Protein AF-A0A4Y2KSX1-F1 (afdb_monomer)

Solvent-accessible surface area (backbone atoms only — not comparable to full-atom values): 9508 Å² total; per-residue (Å²): 142,83,91,84,81,86,86,83,83,89,73,86,78,81,79,77,68,92,78,75,75,80,65,94,68,71,68,52,73,65,57,45,51,51,51,53,51,52,52,51,53,52,50,52,52,51,54,50,52,53,51,51,50,53,50,52,56,45,41,77,57,50,39,68,75,60,38,36,58,55,59,58,68,52,83,60,60,69,62,50,45,50,48,27,38,56,38,13,67,75,38,60,90,83,39,57,16,64,61,53,38,52,44,45,52,51,48,29,55,48,47,72,74,72,52,93,69,84,67,82,42,54,65,56,49,49,51,49,56,62,69,47,89,48,51,90,74,43,74,65,43,93,76,60,81,85,64,79,82,72,76,80,125

Mean predicted aligned error: 13.68 Å

Nearest PDB structures (foldseek):
  8i7r-assembly1_B4  TM=2.841E-01  e=9.815E+00  Mus musculus

Foldseek 3Di:
DDDDDDDDDDDDDPDDDDPPDDDPPPDDPVVVVVVVVVVVVVVVVVVVVVVVVVVVVCCVQCVVVFPLCCLQPNDCLVVQLVSLCSNCVVPVVPHDSVLVSVLSVVLNVVCVVPDPDDDDGSVSSLVVLLPDPPCVSVVCSVVDDPDPPPPPD

Organism: Araneus ventricosus (NCBI:txid182803)

Sequence (153 aa):
MKNGTSSLINGEEEKKMVGENSQDAGLSAKNEMERVMKSTLNRIHMEINERFFRLNEMDLKFGFLLNVEELCYGHNADVLLENCKNLGDFYSRDFNGLELHDEILDCRMLLSSRLQDIIKTPEELLQFIVSSDDESVFPNSTTYTFDHSNIYC

Secondary structure (DSSP, 8-state):
-----------------TT---------HHHHHHHHHHHHHHHHHHHHHHHHHHHHHHHHHHGGGG-HHHHHH---HHHHHHHHHHHHHHTTTT--HHHHHHHHHHHHHHHHHH-SS---SHHHHHHHHHH---TTT-TTGGG----GGGS--

pLDDT: mean 79.28, std 19.7, range [36.0, 98.44]

Radius of gyration: 36.47 Å; Cα contacts (8 Å, |Δi|>4): 68; chains: 1; bounding box: 72×29×124 Å

Structure (mmCIF, N/CA/C/O backbone):
data_AF-A0A4Y2KSX1-F1
#
_entry.id   AF-A0A4Y2KSX1-F1
#
loop_
_atom_site.group_PDB
_atom_site.id
_atom_site.type_symbol
_atom_site.label_atom_id
_atom_site.label_alt_id
_atom_site.label_comp_id
_atom_site.label_asym_id
_atom_site.label_entity_id
_atom_site.label_seq_id
_atom_site.pdbx_PDB_ins_code
_atom_site.Cartn_x
_atom_site.Cartn_y
_atom_site.Cartn_z
_atom_site.occupancy
_atom_site.B_iso_or_equiv
_atom_site.auth_seq_id
_atom_site.auth_comp_id
_atom_site.auth_asym_id
_atom_site.auth_atom_id
_atom_site.pdbx_PDB_model_num
ATOM 1 N N . MET A 1 1 ? -53.075 -10.721 100.080 1.00 41.50 1 MET A N 1
ATOM 2 C CA . MET A 1 1 ? -53.262 -11.705 98.993 1.00 41.50 1 MET A CA 1
ATOM 3 C C . MET A 1 1 ? -54.182 -11.101 97.945 1.00 41.50 1 MET A C 1
ATOM 5 O O . MET A 1 1 ? -55.362 -10.925 98.219 1.00 41.50 1 MET A O 1
ATOM 9 N N . LYS A 1 2 ? -53.633 -10.699 96.797 1.00 40.31 2 LYS A N 1
ATOM 10 C CA . LYS A 1 2 ? -54.382 -10.332 95.589 1.00 40.31 2 LYS A CA 1
ATOM 11 C C . LYS A 1 2 ? -53.607 -10.886 94.394 1.00 40.31 2 LYS A C 1
ATOM 13 O O . LYS A 1 2 ? -52.406 -10.657 94.296 1.00 40.31 2 LYS A O 1
ATOM 18 N N . ASN A 1 3 ? -54.306 -11.666 93.578 1.00 36.00 3 ASN A N 1
ATOM 19 C CA . ASN A 1 3 ? -53.813 -12.323 92.373 1.00 36.00 3 ASN A CA 1
ATOM 20 C C . ASN A 1 3 ? -53.551 -11.293 91.265 1.00 36.00 3 ASN A C 1
ATOM 22 O O . ASN A 1 3 ? -54.337 -10.361 91.104 1.00 36.00 3 ASN A O 1
ATOM 26 N N . GLY A 1 4 ? -52.495 -11.506 90.481 1.00 37.12 4 GLY A N 1
ATOM 27 C CA . GLY A 1 4 ? -52.230 -10.791 89.235 1.00 37.12 4 GLY A CA 1
ATOM 28 C C . GLY A 1 4 ? -51.717 -11.775 88.191 1.00 37.12 4 GLY A C 1
ATOM 29 O O . GLY A 1 4 ? -50.605 -12.282 88.309 1.00 37.12 4 GLY A O 1
ATOM 30 N N . THR A 1 5 ? -52.566 -12.089 87.218 1.00 38.75 5 THR A N 1
ATOM 31 C CA . THR A 1 5 ? -52.322 -13.026 86.117 1.00 38.75 5 THR A CA 1
ATOM 32 C C . THR A 1 5 ? -51.767 -12.274 84.901 1.00 38.75 5 THR A C 1
ATOM 34 O O . THR A 1 5 ? -52.282 -11.211 84.580 1.00 38.75 5 THR A O 1
ATOM 37 N N . SER A 1 6 ? -50.737 -12.860 84.269 1.00 41.59 6 SER A N 1
ATOM 38 C CA . SER A 1 6 ? -50.312 -12.842 82.846 1.00 41.59 6 SER A CA 1
ATOM 39 C C . SER A 1 6 ? -50.840 -11.712 81.939 1.00 41.59 6 SER A C 1
ATOM 41 O O . SER A 1 6 ? -52.043 -11.530 81.802 1.00 41.59 6 SER A O 1
ATOM 43 N N . SER A 1 7 ? -50.034 -11.008 81.142 1.00 38.12 7 SER A N 1
ATOM 44 C CA . SER A 1 7 ? -49.311 -11.581 79.994 1.00 38.12 7 SER A CA 1
ATOM 45 C C . SER A 1 7 ? -48.460 -10.491 79.312 1.00 38.12 7 SER A C 1
ATOM 47 O O . SER A 1 7 ? -48.962 -9.403 79.039 1.00 38.12 7 SER A O 1
ATOM 49 N N . LEU A 1 8 ? -47.182 -10.774 79.035 1.00 41.16 8 LEU A N 1
ATOM 50 C CA . LEU A 1 8 ? -46.316 -9.949 78.182 1.00 41.16 8 LEU A CA 1
ATOM 51 C C . LEU A 1 8 ? -46.157 -10.649 76.830 1.00 41.16 8 LEU A C 1
ATOM 53 O O . LEU A 1 8 ? -45.879 -11.844 76.763 1.00 41.16 8 LEU A O 1
ATOM 57 N N . ILE A 1 9 ? -46.407 -9.883 75.773 1.00 45.62 9 ILE A N 1
ATOM 58 C CA . ILE A 1 9 ? -46.403 -10.287 74.370 1.00 45.62 9 ILE A CA 1
ATOM 59 C C . ILE A 1 9 ? -44.948 -10.416 73.906 1.00 45.62 9 ILE A C 1
ATOM 61 O O . ILE A 1 9 ? -44.165 -9.479 74.051 1.00 45.62 9 ILE A O 1
ATOM 65 N N . ASN A 1 10 ? -44.606 -11.577 73.346 1.00 41.94 10 ASN A N 1
ATOM 66 C CA . ASN A 1 10 ? -43.363 -11.808 72.616 1.00 41.94 10 ASN A CA 1
ATOM 67 C C . ASN A 1 10 ? -43.369 -10.978 71.324 1.00 41.94 10 ASN A C 1
ATOM 69 O O . ASN A 1 10 ? -44.221 -11.191 70.462 1.00 41.94 10 ASN A O 1
ATOM 73 N N . GLY A 1 11 ? -42.411 -10.066 71.186 1.00 37.72 11 GLY A N 1
ATOM 74 C CA . GLY A 1 11 ? -41.965 -9.529 69.905 1.00 37.72 11 GLY A CA 1
ATOM 75 C C . GLY A 1 11 ? -40.494 -9.889 69.760 1.00 37.72 11 GLY A C 1
ATOM 76 O O . GLY A 1 11 ? -39.675 -9.450 70.562 1.00 37.72 11 GLY A O 1
ATOM 77 N N . GLU A 1 12 ? -40.188 -10.772 68.817 1.00 37.72 12 GLU A N 1
ATOM 78 C CA . GLU A 1 12 ? -38.844 -11.266 68.537 1.00 37.72 12 GLU A CA 1
ATOM 79 C C . GLU A 1 12 ? -37.954 -10.109 68.057 1.00 37.72 12 GLU A C 1
ATOM 81 O O . GLU A 1 12 ? -38.148 -9.569 66.971 1.00 37.72 12 GLU A O 1
ATOM 86 N N . GLU A 1 13 ? -36.969 -9.715 68.867 1.00 46.44 13 GLU A N 1
ATOM 87 C CA . GLU A 1 13 ? -35.822 -8.958 68.370 1.00 46.44 13 GLU A CA 1
ATOM 88 C C . GLU A 1 13 ? -34.985 -9.900 67.495 1.00 46.44 13 GLU A C 1
ATOM 90 O O . GLU A 1 13 ? -34.362 -10.846 67.992 1.00 46.44 13 GLU A O 1
ATOM 95 N N . GLU A 1 14 ? -34.980 -9.652 66.183 1.00 50.41 14 GLU A N 1
ATOM 96 C CA . GLU A 1 14 ? -34.057 -10.288 65.246 1.00 50.41 14 GLU A CA 1
ATOM 97 C C . GLU A 1 14 ? -32.614 -10.072 65.724 1.00 50.41 14 GLU A C 1
ATOM 99 O O . GLU A 1 14 ? -32.053 -8.973 65.676 1.00 50.41 14 GLU A O 1
ATOM 104 N N . LYS A 1 15 ? -31.990 -11.150 66.206 1.00 53.31 15 LYS A N 1
ATOM 105 C CA . LYS A 1 15 ? -30.578 -11.161 66.583 1.00 53.31 15 LYS A CA 1
ATOM 106 C C . LYS A 1 15 ? -29.719 -11.036 65.330 1.00 53.31 15 LYS A C 1
ATOM 108 O O . LYS A 1 15 ? -29.457 -12.020 64.644 1.00 53.31 15 LYS A O 1
ATOM 113 N N . LYS A 1 16 ? -29.221 -9.828 65.082 1.00 52.00 16 LYS A N 1
ATOM 114 C CA . LYS A 1 16 ? -28.168 -9.570 64.099 1.00 52.00 16 LYS A CA 1
ATOM 115 C C . LYS A 1 16 ? -26.893 -10.317 64.513 1.00 52.00 16 LYS A C 1
ATOM 117 O O . LYS A 1 16 ? -26.360 -10.077 65.598 1.00 52.00 16 LYS A O 1
ATOM 122 N N . MET A 1 17 ? -26.417 -11.243 63.678 1.00 55.56 17 MET A N 1
ATOM 123 C CA . MET A 1 17 ? -25.181 -11.979 63.954 1.00 55.56 17 MET A CA 1
ATOM 124 C C . MET A 1 17 ? -23.958 -11.070 63.785 1.00 55.56 17 MET A C 1
ATOM 126 O O . MET A 1 17 ? -23.814 -10.350 62.797 1.00 55.56 17 MET A O 1
ATOM 130 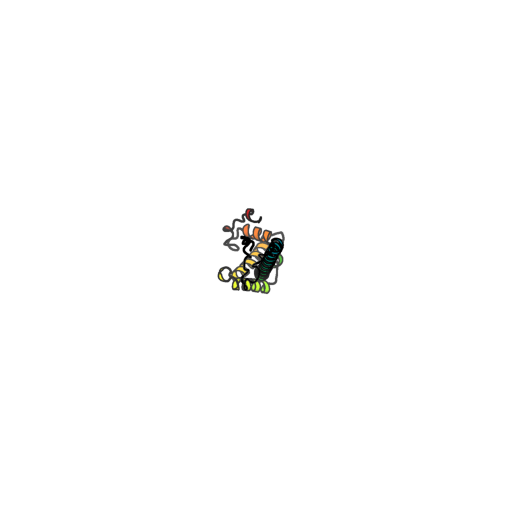N N . VAL A 1 18 ? -23.056 -11.115 64.767 1.00 48.53 18 VAL A N 1
ATOM 131 C CA . VAL A 1 18 ? -21.753 -10.441 64.721 1.00 48.53 18 VAL A CA 1
ATOM 132 C C . VAL A 1 18 ? -20.892 -11.150 63.678 1.00 48.53 18 VAL A C 1
ATOM 134 O O . VAL A 1 18 ? -20.464 -12.280 63.895 1.00 48.53 18 VAL A O 1
ATOM 137 N N . GLY A 1 19 ? -20.669 -10.495 62.539 1.00 52.84 19 GLY A N 1
ATOM 138 C CA . GLY A 1 19 ? -19.839 -11.027 61.453 1.00 52.84 19 GLY A CA 1
ATOM 139 C C . GLY A 1 19 ? -20.366 -10.758 60.045 1.00 52.84 19 GLY A C 1
ATOM 140 O O . GLY A 1 19 ? -19.611 -10.921 59.091 1.00 52.84 19 GLY A O 1
ATOM 141 N N . GLU A 1 20 ? -21.610 -10.295 59.890 1.00 48.19 20 GLU A N 1
ATOM 142 C CA . GLU A 1 20 ? -22.068 -9.751 58.608 1.00 48.19 20 GLU A CA 1
ATOM 143 C C . GLU A 1 20 ? -21.415 -8.387 58.370 1.00 48.19 20 GLU A C 1
ATOM 145 O O . GLU A 1 20 ? -21.937 -7.334 58.749 1.00 48.19 20 GLU A O 1
ATOM 150 N N . ASN A 1 21 ? -20.235 -8.412 57.750 1.00 51.41 21 ASN A N 1
ATOM 151 C CA . ASN A 1 21 ? -19.694 -7.230 57.103 1.00 51.41 21 ASN A CA 1
ATOM 152 C C . ASN A 1 21 ? -20.702 -6.773 56.050 1.00 51.41 21 ASN A C 1
ATOM 154 O O . ASN A 1 21 ? -21.102 -7.520 55.159 1.00 51.41 21 ASN A O 1
ATOM 158 N N . SER A 1 22 ? -21.133 -5.533 56.229 1.00 56.06 22 SER A N 1
ATOM 159 C CA . SER A 1 22 ? -22.092 -4.820 55.410 1.00 56.06 22 SER A CA 1
ATOM 160 C C . SER A 1 22 ? -21.842 -5.014 53.918 1.00 56.06 22 SER A C 1
ATOM 162 O O . SER A 1 22 ? -20.810 -4.591 53.407 1.00 56.06 22 SER A O 1
ATOM 164 N N . GLN A 1 23 ? -22.871 -5.542 53.261 1.00 51.88 23 GLN A N 1
ATOM 165 C CA . GLN A 1 23 ? -23.288 -5.189 51.913 1.00 51.88 23 GLN A CA 1
ATOM 166 C C . GLN A 1 23 ? -22.245 -5.437 50.814 1.00 51.88 23 GLN A C 1
ATOM 168 O O . GLN A 1 23 ? -21.398 -4.596 50.517 1.00 51.88 23 GLN A O 1
ATOM 173 N N . ASP A 1 24 ? -22.475 -6.502 50.048 1.00 52.69 24 ASP A N 1
ATOM 174 C CA . ASP A 1 24 ? -22.434 -6.359 48.592 1.00 52.69 24 ASP A CA 1
ATOM 175 C C . ASP A 1 24 ? -23.487 -5.304 48.195 1.00 52.69 24 ASP A C 1
ATOM 177 O O . ASP A 1 24 ? -24.620 -5.606 47.820 1.00 52.69 24 ASP A O 1
ATOM 181 N N . ALA A 1 25 ? -23.180 -4.027 48.440 1.00 61.22 25 ALA A N 1
ATOM 182 C CA . ALA A 1 25 ? -23.978 -2.925 47.947 1.00 61.22 25 ALA A CA 1
ATOM 183 C C . ALA A 1 25 ? -23.671 -2.853 46.456 1.00 61.22 25 ALA A C 1
ATOM 185 O O . ALA A 1 25 ? -22.729 -2.171 46.044 1.00 61.22 25 ALA A O 1
ATOM 186 N N . GLY A 1 26 ? -24.444 -3.600 45.663 1.00 69.94 26 GLY A N 1
ATOM 187 C CA . GLY A 1 26 ? -24.432 -3.479 44.212 1.00 69.94 26 GLY A CA 1
ATOM 188 C C . GLY A 1 26 ? -24.407 -2.000 43.822 1.00 69.94 26 GLY A C 1
ATOM 189 O O . GLY A 1 26 ? -25.061 -1.166 44.459 1.00 69.94 26 GLY A O 1
ATOM 190 N N . LEU A 1 27 ? -23.588 -1.663 42.821 1.00 72.88 27 LEU A N 1
ATOM 191 C CA . LEU A 1 27 ? -23.426 -0.285 42.361 1.00 72.88 27 LEU A CA 1
ATOM 192 C C . LEU A 1 27 ? -24.802 0.354 42.147 1.00 72.88 27 LEU A C 1
ATOM 194 O O . LEU A 1 27 ? -25.702 -0.260 41.571 1.00 72.88 27 LEU A O 1
ATOM 198 N N . SER A 1 28 ? -24.967 1.605 42.588 1.00 89.75 28 SER A N 1
ATOM 199 C CA . SER A 1 28 ? -26.158 2.371 42.219 1.00 89.75 28 SER A CA 1
ATOM 200 C C . SER A 1 28 ? -26.288 2.391 40.693 1.00 89.75 28 SER A C 1
ATOM 202 O O . SER A 1 28 ? -25.277 2.367 39.986 1.00 89.75 28 SER A O 1
ATOM 204 N N . ALA A 1 29 ? -27.513 2.490 40.171 1.00 89.88 29 ALA A N 1
ATOM 205 C CA . ALA A 1 29 ? -27.735 2.537 38.724 1.00 89.88 29 ALA A CA 1
ATOM 206 C C . ALA A 1 29 ? -26.862 3.607 38.037 1.00 89.88 29 ALA A C 1
ATOM 208 O O . ALA A 1 29 ? -26.308 3.366 36.969 1.00 89.88 29 ALA A O 1
ATOM 209 N N . LYS A 1 30 ? -26.657 4.756 38.696 1.00 92.81 30 LYS A N 1
ATOM 210 C CA . LYS A 1 30 ? -25.762 5.818 38.223 1.00 92.81 30 LYS A CA 1
ATOM 211 C C . LYS A 1 30 ? -24.299 5.363 38.149 1.00 92.81 30 LYS A C 1
ATOM 213 O O . LYS A 1 30 ? -23.657 5.563 37.124 1.00 92.81 30 LYS A O 1
ATOM 218 N N . ASN A 1 31 ? -23.777 4.748 39.208 1.00 93.12 31 ASN A N 1
ATOM 219 C CA . ASN A 1 31 ? -22.379 4.313 39.242 1.00 93.12 31 ASN A CA 1
ATOM 220 C C . ASN A 1 31 ? -22.123 3.166 38.251 1.00 93.12 31 ASN A C 1
ATOM 222 O O . ASN A 1 31 ? -21.048 3.093 37.660 1.00 93.12 31 ASN A O 1
ATOM 226 N N . GLU A 1 32 ? -23.111 2.294 38.038 1.00 93.31 32 GLU A N 1
ATOM 227 C CA . GLU A 1 32 ? -23.038 1.241 37.025 1.00 93.31 32 GLU A CA 1
ATOM 228 C C . GLU A 1 32 ? -23.041 1.822 35.605 1.00 93.31 32 GLU A C 1
ATOM 230 O O . GLU A 1 32 ? -22.204 1.444 34.785 1.00 93.31 32 GLU A O 1
ATOM 235 N N . MET A 1 33 ? -23.900 2.812 35.328 1.00 94.62 33 MET A N 1
ATOM 236 C CA . MET A 1 33 ? -23.877 3.549 34.059 1.00 94.62 33 MET A CA 1
ATOM 237 C C . MET A 1 33 ? -22.517 4.215 33.811 1.00 94.62 33 MET A C 1
ATOM 239 O O . MET A 1 33 ? -21.959 4.077 32.723 1.00 94.62 33 MET A O 1
ATOM 243 N N . GLU A 1 34 ? -21.952 4.896 34.812 1.00 96.19 34 GLU A N 1
ATOM 244 C CA . GLU A 1 34 ? -20.629 5.528 34.707 1.00 96.19 34 GLU A CA 1
ATOM 245 C C . GLU A 1 34 ? -19.519 4.494 34.459 1.00 96.19 34 GLU A C 1
ATOM 247 O O . GLU A 1 34 ? -18.658 4.702 33.599 1.00 96.19 34 GLU A O 1
ATOM 252 N N . ARG A 1 35 ? -19.555 3.350 35.156 1.00 95.62 35 ARG A N 1
ATOM 253 C CA . ARG A 1 35 ? -18.602 2.246 34.971 1.00 95.62 35 ARG A CA 1
ATOM 254 C C . ARG A 1 35 ? -18.651 1.695 33.548 1.00 95.62 35 ARG A C 1
ATOM 256 O O . ARG A 1 35 ? -17.604 1.564 32.910 1.00 95.62 35 ARG A O 1
ATOM 263 N N . VAL A 1 36 ? -19.849 1.395 33.045 1.00 96.44 36 VAL A N 1
ATOM 264 C CA . VAL A 1 36 ? -20.052 0.865 31.688 1.00 96.44 36 VAL A CA 1
ATOM 265 C C . VAL A 1 36 ? -19.624 1.886 30.639 1.00 96.44 36 VAL A C 1
ATOM 267 O O . VAL A 1 36 ? -18.896 1.533 29.709 1.00 96.44 36 VAL A O 1
ATOM 270 N N . MET A 1 37 ? -20.000 3.157 30.803 1.00 97.75 37 MET A N 1
ATOM 271 C CA . MET A 1 37 ? -19.616 4.230 29.885 1.00 97.75 37 MET A CA 1
ATOM 272 C C . MET A 1 37 ? -18.095 4.385 29.827 1.00 97.75 37 MET A C 1
ATOM 274 O O . MET A 1 37 ? -17.518 4.378 28.741 1.00 97.75 37 MET A O 1
ATOM 278 N N . LYS A 1 38 ? -17.425 4.449 30.983 1.00 97.94 38 LYS A N 1
ATOM 279 C CA . LYS A 1 38 ? -15.964 4.556 31.049 1.00 97.94 38 LYS A CA 1
ATOM 280 C C . LYS A 1 38 ? -15.280 3.347 30.415 1.00 97.94 38 LYS A C 1
ATOM 282 O O . LYS A 1 38 ? -14.346 3.516 29.637 1.00 97.94 38 LYS A O 1
ATOM 287 N N . SER A 1 39 ? -15.759 2.136 30.703 1.00 97.31 39 SER A N 1
ATOM 288 C CA . SER A 1 39 ? -15.215 0.919 30.091 1.00 97.31 39 SER A CA 1
ATOM 289 C C . SER A 1 39 ? -15.395 0.916 28.573 1.00 97.31 39 SER A C 1
ATOM 291 O O . SER A 1 39 ? -14.486 0.513 27.852 1.00 97.31 39 SER A O 1
ATOM 293 N N . THR A 1 40 ? -16.546 1.378 28.085 1.00 98.19 40 THR A N 1
ATOM 294 C CA . THR A 1 40 ? -16.839 1.447 26.649 1.00 98.19 40 THR A CA 1
ATOM 295 C C . THR A 1 40 ? -15.942 2.470 25.956 1.00 98.19 40 THR A C 1
ATOM 297 O O . THR A 1 40 ? -15.325 2.150 24.944 1.00 98.19 40 THR A O 1
ATOM 300 N N . LEU A 1 41 ? -15.795 3.669 26.530 1.00 98.44 41 LEU A N 1
ATOM 301 C CA . LEU A 1 41 ? -1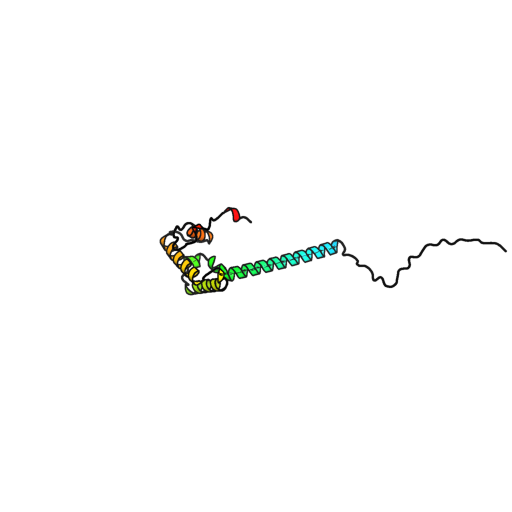4.914 4.710 25.993 1.00 98.44 41 LEU A CA 1
ATOM 302 C C . LEU A 1 41 ? -13.450 4.268 25.968 1.00 98.44 41 LEU A C 1
ATOM 304 O O . LEU A 1 41 ? -12.769 4.477 24.968 1.00 98.44 41 LEU A O 1
ATOM 308 N N . ASN A 1 42 ? -12.980 3.609 27.031 1.00 98.25 42 ASN A N 1
ATOM 309 C CA . ASN A 1 42 ? -11.627 3.059 27.070 1.00 98.25 42 ASN A CA 1
ATOM 310 C C . ASN A 1 42 ? -11.410 2.034 25.954 1.00 98.25 42 ASN A C 1
ATOM 312 O O . ASN A 1 42 ? -10.381 2.074 25.283 1.00 98.25 42 ASN A O 1
ATOM 316 N N . ARG A 1 43 ? -12.387 1.145 25.724 1.00 98.38 43 ARG A N 1
ATOM 317 C CA . ARG A 1 43 ? -12.298 0.144 24.657 1.00 98.38 43 ARG A CA 1
ATOM 318 C C . ARG A 1 43 ? -12.243 0.797 23.278 1.00 98.38 43 ARG A C 1
ATOM 320 O O . ARG A 1 43 ? -11.358 0.469 22.500 1.00 98.38 43 ARG A O 1
ATOM 327 N N . ILE A 1 44 ? -13.123 1.764 23.011 1.00 98.38 44 ILE A N 1
ATOM 328 C CA . ILE A 1 44 ? -13.131 2.521 21.750 1.00 98.38 44 ILE A CA 1
ATOM 329 C C . ILE A 1 44 ? -11.784 3.216 21.532 1.00 98.38 44 ILE A C 1
ATOM 331 O O . ILE A 1 44 ? -11.222 3.135 20.446 1.00 98.38 44 ILE A O 1
ATOM 335 N N . HIS A 1 45 ? -11.242 3.868 22.560 1.00 98.38 45 HIS A N 1
ATOM 336 C CA . HIS A 1 45 ? -9.958 4.552 22.455 1.00 98.38 45 HIS A CA 1
ATOM 337 C C . HIS A 1 45 ? -8.814 3.586 22.115 1.00 98.38 45 HIS A C 1
ATOM 339 O O . HIS A 1 45 ? -8.014 3.872 21.226 1.00 98.38 45 HIS A O 1
ATOM 345 N N . MET A 1 46 ? -8.761 2.424 22.776 1.00 98.12 46 MET A N 1
ATOM 346 C CA . MET A 1 46 ? -7.773 1.386 22.469 1.00 98.12 46 MET A CA 1
ATOM 347 C C . MET A 1 46 ? -7.916 0.867 21.035 1.00 98.12 46 MET A C 1
ATOM 349 O O . MET A 1 46 ? -6.922 0.809 20.317 1.00 98.12 46 MET A O 1
ATOM 353 N N . GLU A 1 47 ? -9.139 0.550 20.602 1.00 98.19 47 GLU A N 1
ATOM 354 C CA . GLU A 1 47 ? -9.405 0.058 19.246 1.00 98.19 47 GLU A CA 1
ATOM 355 C C . GLU A 1 47 ? -9.035 1.097 18.173 1.00 98.19 47 GLU A C 1
ATOM 357 O O . GLU A 1 47 ? -8.455 0.741 17.148 1.00 98.19 47 GLU A O 1
ATOM 362 N N . ILE A 1 48 ? -9.323 2.386 18.397 1.00 98.25 48 ILE A N 1
ATOM 363 C CA . ILE A 1 48 ? -8.943 3.468 17.473 1.00 98.25 48 ILE A CA 1
ATOM 364 C C . ILE A 1 48 ? -7.423 3.576 17.366 1.00 98.25 48 ILE A C 1
ATOM 366 O O . ILE A 1 48 ? -6.898 3.627 16.255 1.00 98.25 48 ILE A O 1
ATOM 370 N N . ASN A 1 49 ? -6.714 3.582 18.497 1.00 98.19 49 ASN A N 1
ATOM 371 C CA . ASN A 1 49 ? -5.254 3.670 18.494 1.00 98.19 49 ASN A CA 1
ATOM 372 C C . ASN A 1 49 ? -4.622 2.466 17.794 1.00 98.19 49 ASN A C 1
ATOM 374 O O . ASN A 1 49 ? -3.691 2.629 17.011 1.00 98.19 49 ASN A O 1
ATOM 378 N N . GLU A 1 50 ? -5.145 1.265 18.035 1.00 97.94 50 GLU A N 1
ATOM 379 C CA . GLU A 1 50 ? -4.669 0.056 17.371 1.00 97.94 50 GLU A CA 1
ATOM 380 C C . GLU A 1 50 ? -4.902 0.115 15.855 1.00 97.94 50 GLU A C 1
ATOM 382 O O . GLU A 1 50 ? -4.003 -0.206 15.078 1.00 97.94 50 GLU A O 1
ATOM 387 N N . ARG A 1 51 ? -6.080 0.571 15.412 1.00 97.81 51 ARG A N 1
ATOM 388 C CA . ARG A 1 51 ? -6.369 0.751 13.981 1.00 97.81 51 ARG A CA 1
ATOM 389 C C . ARG A 1 51 ? -5.466 1.802 13.348 1.00 97.81 51 ARG A C 1
ATOM 391 O O . ARG A 1 51 ? -4.947 1.560 12.265 1.00 97.81 51 ARG A O 1
ATOM 398 N N . PHE A 1 52 ? -5.244 2.929 14.019 1.00 97.25 52 PHE A N 1
ATOM 399 C CA . PHE A 1 52 ? -4.353 3.977 13.528 1.00 97.25 52 PHE A CA 1
ATOM 400 C C . PHE A 1 52 ? -2.909 3.480 13.414 1.00 97.25 52 PHE A C 1
ATOM 402 O O . PHE A 1 52 ? -2.258 3.701 12.397 1.00 97.25 52 PHE A O 1
ATOM 409 N N . PHE A 1 53 ? -2.434 2.736 14.414 1.00 96.94 53 PHE A N 1
ATOM 410 C CA . PHE A 1 53 ? -1.121 2.103 14.376 1.00 96.94 53 PHE A CA 1
ATOM 411 C C . PHE A 1 53 ? -0.988 1.147 13.184 1.00 96.94 53 PHE A C 1
ATOM 413 O O . PHE A 1 53 ? -0.028 1.242 12.427 1.00 96.94 53 PHE A O 1
ATOM 420 N N . ARG A 1 54 ? -1.980 0.273 12.966 1.00 94.62 54 ARG A N 1
ATOM 421 C CA . ARG A 1 54 ? -1.990 -0.656 11.824 1.00 94.62 54 ARG A CA 1
ATOM 422 C C . ARG A 1 54 ? -2.032 0.068 10.475 1.00 94.62 54 ARG A C 1
ATOM 424 O O . ARG A 1 54 ? -1.360 -0.370 9.549 1.00 94.62 54 ARG A O 1
ATOM 431 N N . LEU A 1 55 ? -2.793 1.158 10.362 1.00 94.44 55 LEU A N 1
ATOM 432 C CA . LEU A 1 55 ? -2.827 1.983 9.149 1.00 94.44 55 LEU A CA 1
ATOM 433 C C . LEU A 1 55 ? -1.462 2.612 8.863 1.00 94.44 55 LEU A C 1
ATOM 435 O O . LEU A 1 55 ? -0.992 2.536 7.736 1.00 94.44 55 LEU A O 1
ATOM 439 N N . ASN A 1 56 ? -0.804 3.165 9.881 1.00 94.31 56 ASN A N 1
ATOM 440 C CA . ASN A 1 56 ? 0.526 3.752 9.734 1.00 94.31 56 ASN A CA 1
ATOM 441 C C . ASN A 1 56 ? 1.584 2.698 9.366 1.00 94.31 56 ASN A C 1
ATOM 443 O O . ASN A 1 56 ? 2.418 2.922 8.500 1.00 94.31 56 ASN A O 1
ATOM 447 N N . GLU A 1 57 ? 1.520 1.517 9.982 1.00 91.69 57 GLU A N 1
ATOM 448 C CA . GLU A 1 57 ? 2.371 0.378 9.617 1.00 91.69 57 GLU A CA 1
ATOM 449 C C . GLU A 1 57 ? 2.171 -0.067 8.165 1.00 91.69 57 GLU A C 1
ATOM 451 O O . GLU A 1 57 ? 3.122 -0.503 7.518 1.00 91.69 57 GLU A O 1
ATOM 456 N N . MET A 1 58 ? 0.938 0.001 7.659 1.00 90.19 58 MET A N 1
ATOM 457 C CA . MET A 1 58 ? 0.626 -0.332 6.272 1.00 90.19 58 MET A CA 1
ATOM 458 C C . MET A 1 58 ? 1.132 0.750 5.314 1.00 90.19 58 MET A C 1
ATOM 460 O O . MET A 1 58 ? 1.734 0.409 4.301 1.00 90.19 58 MET A O 1
ATOM 464 N N . ASP A 1 59 ? 0.954 2.028 5.653 1.00 91.44 59 ASP A N 1
ATOM 465 C CA . ASP A 1 59 ? 1.464 3.166 4.879 1.00 91.44 59 ASP A CA 1
ATOM 466 C C . ASP A 1 59 ? 2.996 3.143 4.767 1.00 91.44 59 ASP A C 1
ATOM 468 O O . ASP A 1 59 ? 3.544 3.280 3.679 1.00 91.44 59 ASP A O 1
AT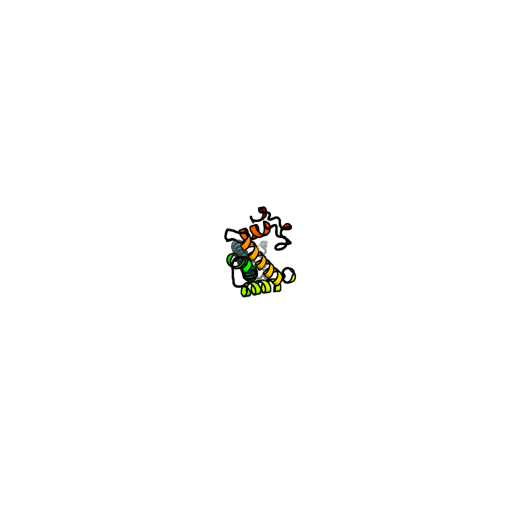OM 472 N N . LEU A 1 60 ? 3.707 2.819 5.849 1.00 89.75 60 LEU A N 1
ATOM 473 C CA . LEU A 1 60 ? 5.167 2.674 5.813 1.00 89.75 60 LEU A CA 1
ATOM 474 C C . LEU A 1 60 ? 5.655 1.556 4.875 1.00 89.75 60 LEU A C 1
ATOM 476 O O . LEU A 1 60 ? 6.791 1.610 4.411 1.00 89.75 60 LEU A O 1
ATOM 480 N N . LYS A 1 61 ? 4.824 0.540 4.610 1.00 88.38 61 LYS A N 1
ATOM 481 C CA . LYS A 1 61 ? 5.191 -0.637 3.800 1.00 88.38 61 LYS A CA 1
ATOM 482 C C . LYS A 1 61 ? 4.722 -0.527 2.351 1.00 88.38 61 LYS A C 1
ATOM 484 O O . LYS A 1 61 ? 5.474 -0.854 1.442 1.00 88.38 61 LYS A O 1
ATOM 489 N N . PHE A 1 62 ? 3.487 -0.077 2.138 1.00 89.44 62 PHE A N 1
ATOM 490 C CA . PHE A 1 62 ? 2.838 -0.005 0.824 1.00 89.44 62 PHE A CA 1
ATOM 491 C C . PHE A 1 62 ? 2.620 1.422 0.327 1.00 89.44 62 PHE A C 1
ATOM 493 O O . PHE A 1 62 ? 2.301 1.602 -0.843 1.00 89.44 62 PHE A O 1
ATOM 500 N N . GLY A 1 63 ? 2.763 2.442 1.174 1.00 92.25 63 GLY A N 1
ATOM 501 C CA . GLY A 1 63 ? 2.395 3.823 0.846 1.00 92.25 63 GLY A CA 1
ATOM 502 C C . GLY A 1 63 ? 3.157 4.388 -0.349 1.00 92.25 63 GLY A C 1
ATOM 503 O O . GLY A 1 63 ? 2.618 5.211 -1.085 1.00 92.25 63 GLY A O 1
ATOM 504 N N . PHE A 1 64 ? 4.361 3.879 -0.636 1.00 93.00 64 PHE A N 1
ATOM 505 C CA . PHE A 1 64 ? 5.090 4.248 -1.853 1.00 93.00 64 PHE A CA 1
ATOM 506 C C . PHE A 1 64 ? 4.315 3.897 -3.136 1.00 93.00 64 PHE A C 1
ATOM 508 O O . PHE A 1 64 ? 4.429 4.625 -4.118 1.00 93.00 64 PHE A O 1
ATOM 515 N N . LEU A 1 65 ? 3.476 2.851 -3.116 1.00 92.62 65 LEU A N 1
ATOM 516 C CA . LEU A 1 65 ? 2.620 2.476 -4.244 1.00 92.62 65 LEU A CA 1
ATOM 517 C C . LEU A 1 65 ? 1.452 3.452 -4.466 1.00 92.62 65 LEU A C 1
ATOM 519 O O . LEU A 1 65 ? 0.817 3.437 -5.515 1.00 92.62 65 LEU A O 1
ATOM 523 N N . LEU A 1 66 ? 1.145 4.299 -3.482 1.00 92.12 66 LEU A N 1
ATOM 524 C CA . LEU A 1 66 ? 0.117 5.334 -3.604 1.00 92.12 66 LEU A CA 1
ATOM 525 C C . LEU A 1 66 ? 0.683 6.643 -4.165 1.00 92.12 66 LEU A C 1
ATOM 527 O O . LEU A 1 66 ? -0.079 7.504 -4.610 1.00 92.12 66 LEU A O 1
ATOM 531 N N . ASN A 1 67 ? 2.009 6.800 -4.180 1.00 92.44 67 ASN A N 1
ATOM 532 C CA . ASN A 1 67 ? 2.667 7.952 -4.779 1.00 92.44 67 ASN A CA 1
ATOM 533 C C . ASN A 1 67 ? 2.801 7.759 -6.295 1.00 92.44 67 ASN A C 1
ATOM 535 O O . ASN A 1 67 ? 3.857 7.392 -6.806 1.00 92.44 67 ASN A O 1
ATOM 539 N N . VAL A 1 68 ? 1.709 8.014 -7.017 1.00 91.81 68 VAL A N 1
ATOM 540 C CA . VAL A 1 68 ? 1.655 7.853 -8.478 1.00 91.81 68 VAL A CA 1
ATOM 541 C C . VAL A 1 68 ? 2.636 8.737 -9.235 1.00 91.81 68 VAL A C 1
ATOM 543 O O . VAL A 1 68 ? 3.114 8.324 -10.286 1.00 91.81 68 VAL A O 1
ATOM 546 N N . GLU A 1 69 ? 2.973 9.915 -8.710 1.00 90.50 69 GLU A N 1
ATOM 547 C CA . GLU A 1 69 ? 3.957 10.797 -9.337 1.00 90.50 69 GLU A CA 1
ATOM 548 C C . GLU A 1 69 ? 5.335 10.128 -9.352 1.00 90.50 69 GLU A C 1
ATOM 550 O O . GLU A 1 69 ? 5.937 9.968 -10.416 1.00 90.50 69 GLU A O 1
ATOM 555 N N . GLU A 1 70 ? 5.790 9.643 -8.193 1.00 90.81 70 GLU A N 1
ATOM 556 C CA . GLU A 1 70 ? 7.057 8.919 -8.107 1.00 90.81 70 GLU A CA 1
ATOM 557 C C . GLU A 1 70 ? 6.976 7.590 -8.866 1.00 90.81 70 GLU A C 1
ATOM 559 O O . GLU A 1 70 ? 7.895 7.260 -9.607 1.00 90.81 70 GLU A O 1
ATOM 564 N N . LEU A 1 71 ? 5.875 6.839 -8.771 1.00 91.88 71 LEU A N 1
ATOM 565 C CA . LEU A 1 71 ? 5.721 5.571 -9.489 1.00 91.88 71 LEU A CA 1
ATOM 566 C C . LEU A 1 71 ? 5.730 5.716 -11.007 1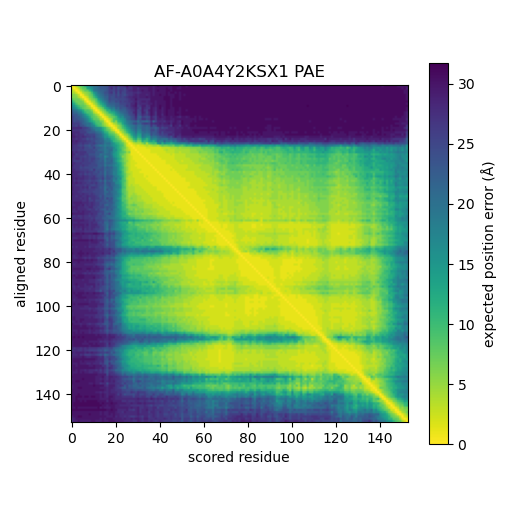.00 91.88 71 LEU A C 1
ATOM 568 O O . LEU A 1 71 ? 6.286 4.852 -11.669 1.00 91.88 71 LEU A O 1
ATOM 572 N N . CYS A 1 72 ? 5.126 6.756 -11.573 1.00 90.81 72 CYS A N 1
ATOM 573 C CA . CYS A 1 72 ? 4.984 6.883 -13.025 1.00 90.81 72 CYS A CA 1
ATOM 574 C C . CYS A 1 72 ? 6.128 7.687 -13.651 1.00 90.81 72 CYS A C 1
ATOM 576 O O . CYS A 1 72 ? 6.511 7.431 -14.792 1.00 90.81 72 CYS A O 1
ATOM 578 N N . TYR A 1 73 ? 6.675 8.657 -12.914 1.00 89.75 73 TYR A N 1
ATOM 579 C CA . TYR A 1 73 ? 7.576 9.675 -13.465 1.00 89.75 73 TYR A CA 1
ATOM 580 C C . TYR A 1 73 ? 8.856 9.873 -12.647 1.00 89.75 73 TYR A C 1
ATOM 582 O O . TYR A 1 73 ? 9.742 10.616 -13.069 1.00 89.75 73 TYR A O 1
ATOM 590 N N . GLY A 1 74 ? 8.978 9.205 -11.499 1.00 88.19 74 GLY A N 1
ATOM 591 C CA . GLY A 1 74 ? 10.144 9.289 -10.630 1.00 88.19 74 GLY A CA 1
ATOM 592 C C . GLY A 1 74 ? 11.425 8.777 -11.288 1.00 88.19 74 GLY A C 1
ATOM 593 O O . GLY A 1 74 ? 11.427 7.840 -12.090 1.00 88.19 74 GLY A O 1
ATOM 594 N N . HIS A 1 75 ? 12.548 9.387 -10.916 1.00 84.38 75 HIS A N 1
ATOM 595 C CA . HIS A 1 75 ? 13.873 9.049 -11.448 1.00 84.38 75 HIS A CA 1
ATOM 596 C C . HIS A 1 75 ? 14.747 8.285 -10.448 1.00 84.38 75 HIS A C 1
ATOM 598 O O . HIS A 1 75 ? 15.846 7.855 -10.797 1.00 84.38 75 HIS A O 1
ATOM 604 N N . ASN A 1 76 ? 14.285 8.110 -9.207 1.00 87.50 76 ASN A N 1
ATOM 605 C CA . ASN A 1 76 ? 15.083 7.497 -8.156 1.00 87.50 76 ASN A CA 1
ATOM 606 C C . ASN A 1 76 ? 14.900 5.971 -8.126 1.00 87.50 76 ASN A C 1
ATOM 608 O O . ASN A 1 76 ? 14.185 5.421 -7.287 1.00 87.50 76 ASN A O 1
ATOM 612 N N . ALA A 1 77 ? 15.544 5.292 -9.080 1.00 86.44 77 ALA A N 1
ATOM 613 C CA . ALA A 1 77 ? 15.462 3.839 -9.230 1.00 86.44 77 ALA A CA 1
ATOM 614 C C . ALA A 1 77 ? 15.949 3.079 -7.983 1.00 86.44 77 ALA A C 1
ATOM 616 O O . ALA A 1 77 ? 15.351 2.073 -7.616 1.00 86.44 77 ALA A O 1
ATOM 617 N N . ASP A 1 78 ? 16.970 3.589 -7.288 1.00 92.81 78 ASP A N 1
ATOM 618 C CA . ASP A 1 78 ? 17.525 2.928 -6.101 1.00 92.81 78 ASP A CA 1
ATOM 619 C C . ASP A 1 78 ? 16.521 2.904 -4.939 1.00 92.81 78 ASP A C 1
ATOM 621 O O . ASP A 1 78 ? 16.342 1.874 -4.290 1.00 92.81 78 ASP A O 1
ATOM 625 N N . VAL A 1 79 ? 15.826 4.023 -4.700 1.00 92.94 79 VAL A N 1
ATOM 626 C CA . VAL A 1 79 ? 14.792 4.105 -3.654 1.00 92.94 79 VAL A CA 1
ATOM 627 C C . VAL A 1 79 ? 13.594 3.227 -3.999 1.00 92.94 79 VAL A C 1
ATOM 629 O O . VAL A 1 79 ? 13.074 2.535 -3.124 1.00 92.94 79 VAL A O 1
ATOM 632 N N . LEU A 1 80 ? 13.168 3.212 -5.265 1.00 94.69 80 LEU A N 1
ATOM 633 C CA . LEU A 1 80 ? 12.084 2.337 -5.708 1.00 94.69 80 LEU A CA 1
ATOM 634 C C . LEU A 1 80 ? 12.447 0.858 -5.518 1.00 94.69 80 LEU A C 1
ATOM 636 O O . LEU A 1 80 ? 11.644 0.102 -4.972 1.00 94.69 80 LEU A O 1
ATOM 640 N N . LEU A 1 81 ? 13.650 0.455 -5.932 1.00 95.56 81 LEU A N 1
ATOM 641 C CA . LEU A 1 81 ? 14.136 -0.915 -5.790 1.00 95.56 81 LEU A CA 1
ATOM 642 C C . LEU A 1 81 ? 14.175 -1.349 -4.324 1.00 95.56 81 LEU A C 1
ATOM 644 O O . LEU A 1 81 ? 13.742 -2.451 -3.996 1.00 95.56 81 LEU A O 1
ATOM 648 N N . GLU A 1 82 ? 14.673 -0.485 -3.443 1.00 95.44 82 GLU A N 1
ATOM 649 C CA . GLU A 1 82 ? 14.724 -0.759 -2.010 1.00 95.44 82 GLU A CA 1
ATOM 650 C C . GLU A 1 82 ? 13.319 -0.903 -1.409 1.00 95.44 82 GLU A C 1
ATOM 652 O O . GLU A 1 82 ? 13.059 -1.843 -0.660 1.00 95.44 82 GLU A O 1
ATOM 657 N N . ASN A 1 83 ? 12.373 -0.038 -1.785 1.00 94.50 83 ASN A N 1
ATOM 658 C CA . ASN A 1 83 ? 10.982 -0.150 -1.341 1.00 94.50 83 ASN A CA 1
ATOM 659 C C . ASN A 1 83 ? 10.328 -1.459 -1.811 1.00 94.50 83 ASN A C 1
ATOM 661 O O . ASN A 1 83 ? 9.672 -2.138 -1.020 1.00 94.50 83 ASN A O 1
ATOM 665 N N . CYS A 1 84 ? 10.545 -1.852 -3.069 1.00 95.25 84 CYS A N 1
ATOM 666 C CA . CYS A 1 84 ? 9.993 -3.095 -3.606 1.00 95.25 84 CYS A CA 1
ATOM 667 C C . CYS A 1 84 ? 10.610 -4.328 -2.932 1.00 95.25 84 CYS A C 1
ATOM 669 O O . CYS A 1 84 ? 9.884 -5.259 -2.586 1.00 95.25 84 CYS A O 1
ATOM 671 N N . LYS A 1 85 ? 11.926 -4.325 -2.672 1.00 95.00 85 LYS A N 1
ATOM 672 C CA . LYS A 1 85 ? 12.600 -5.389 -1.909 1.00 95.00 85 LYS A CA 1
ATOM 673 C C . LYS A 1 85 ? 12.058 -5.505 -0.494 1.00 95.00 85 LYS A C 1
ATOM 675 O O . LYS A 1 85 ? 11.673 -6.596 -0.097 1.00 95.00 85 LYS A O 1
ATOM 680 N N . ASN A 1 86 ? 11.959 -4.392 0.230 1.00 94.25 86 ASN A N 1
ATOM 681 C CA . ASN A 1 86 ? 11.420 -4.385 1.589 1.00 94.25 86 ASN A CA 1
ATOM 682 C C . ASN A 1 86 ? 9.983 -4.919 1.634 1.00 94.25 86 ASN A C 1
ATOM 684 O O . ASN A 1 86 ? 9.622 -5.666 2.548 1.00 94.25 86 ASN A O 1
ATOM 688 N N . LEU A 1 87 ? 9.170 -4.582 0.629 1.00 92.88 87 LEU A N 1
ATOM 689 C CA . LEU A 1 87 ? 7.819 -5.112 0.512 1.00 92.88 87 LEU A CA 1
ATOM 690 C C . LEU A 1 87 ? 7.814 -6.624 0.240 1.00 92.88 87 LEU A C 1
ATOM 692 O O . LEU A 1 87 ? 7.093 -7.364 0.914 1.00 92.88 87 LEU A O 1
ATOM 696 N N . GLY A 1 88 ? 8.638 -7.074 -0.710 1.00 93.75 88 GLY A N 1
ATOM 697 C CA . GLY A 1 88 ? 8.814 -8.487 -1.039 1.00 93.75 88 GLY A CA 1
ATOM 698 C C . GLY A 1 88 ? 9.337 -9.308 0.139 1.00 93.75 88 GLY A C 1
ATOM 699 O O . GLY A 1 88 ? 8.837 -10.393 0.392 1.00 93.75 88 GLY A O 1
ATOM 700 N N . ASP A 1 89 ? 10.270 -8.784 0.929 1.00 93.31 89 ASP A N 1
ATOM 701 C CA . ASP A 1 89 ? 10.789 -9.474 2.114 1.00 93.31 89 ASP A CA 1
ATOM 702 C C . ASP A 1 89 ? 9.703 -9.639 3.187 1.00 93.31 89 ASP A C 1
ATOM 704 O O . ASP A 1 89 ? 9.572 -10.705 3.801 1.00 93.31 89 ASP A O 1
ATOM 708 N N . PHE A 1 90 ? 8.881 -8.603 3.390 1.00 90.38 90 PHE A N 1
ATOM 709 C CA . PHE A 1 90 ? 7.802 -8.633 4.375 1.00 90.38 90 PHE A CA 1
ATOM 710 C C . PHE A 1 90 ? 6.664 -9.580 3.964 1.00 90.38 90 PHE A C 1
ATOM 712 O O . PHE A 1 90 ? 6.159 -10.335 4.799 1.00 90.38 90 PHE A O 1
ATOM 719 N N . TYR A 1 91 ? 6.286 -9.577 2.684 1.00 89.44 91 TYR A N 1
ATOM 720 C CA . TYR A 1 91 ? 5.235 -10.429 2.118 1.00 89.44 91 TYR A CA 1
ATOM 721 C C . TYR A 1 91 ? 5.798 -11.476 1.152 1.00 89.44 91 TYR A C 1
ATOM 723 O O . TYR A 1 91 ? 5.251 -11.716 0.080 1.00 89.44 91 TYR A O 1
ATOM 731 N N . SER A 1 92 ? 6.868 -12.157 1.559 1.00 91.44 92 SER A N 1
ATOM 732 C CA . SER A 1 92 ? 7.644 -13.087 0.712 1.00 91.44 92 SER A CA 1
ATOM 733 C C . SER A 1 92 ? 6.886 -14.293 0.158 1.00 91.44 92 SER A C 1
ATOM 735 O O . SER A 1 92 ? 7.403 -15.015 -0.691 1.00 91.44 92 SER A O 1
ATOM 737 N N . ARG A 1 93 ? 5.669 -14.545 0.646 1.00 92.25 93 ARG A N 1
ATOM 738 C CA . ARG A 1 93 ? 4.780 -15.583 0.106 1.00 92.25 93 ARG A CA 1
ATOM 739 C C . ARG A 1 93 ? 3.905 -15.086 -1.036 1.00 92.25 93 ARG A C 1
ATOM 741 O O . ARG A 1 93 ? 3.472 -15.906 -1.837 1.00 92.25 93 ARG A O 1
ATOM 748 N N . ASP A 1 94 ? 3.640 -13.786 -1.063 1.00 88.44 94 ASP A N 1
ATOM 749 C CA . ASP A 1 94 ? 2.643 -13.162 -1.928 1.00 88.44 94 ASP A CA 1
ATOM 750 C C . ASP A 1 94 ? 3.299 -12.282 -2.999 1.00 88.44 94 ASP A C 1
ATOM 752 O O . ASP A 1 94 ? 2.764 -12.159 -4.096 1.00 88.44 94 ASP A O 1
ATOM 756 N N . PHE A 1 95 ? 4.466 -11.697 -2.703 1.00 87.12 95 PHE A N 1
ATOM 757 C CA . PHE A 1 95 ? 5.156 -10.765 -3.588 1.00 87.12 95 PHE A CA 1
ATOM 758 C C . PHE A 1 95 ? 6.627 -11.129 -3.771 1.00 87.12 95 PHE A C 1
ATOM 760 O O . PHE A 1 95 ? 7.351 -11.392 -2.809 1.00 87.12 95 PHE A O 1
ATOM 767 N N . ASN A 1 96 ? 7.089 -11.036 -5.015 1.00 93.25 96 ASN A N 1
ATOM 768 C CA . ASN A 1 96 ? 8.503 -10.956 -5.340 1.00 93.25 96 ASN A CA 1
ATOM 769 C C . ASN A 1 96 ? 8.862 -9.485 -5.585 1.00 93.25 96 ASN A C 1
ATOM 771 O O . ASN A 1 96 ? 8.400 -8.868 -6.542 1.00 93.25 96 ASN A O 1
ATOM 775 N N . GLY A 1 97 ? 9.693 -8.916 -4.708 1.00 93.50 97 GLY A N 1
ATOM 776 C CA . GLY A 1 97 ? 10.061 -7.501 -4.776 1.00 93.50 97 GLY A CA 1
ATOM 777 C C . GLY A 1 97 ? 10.849 -7.111 -6.029 1.00 93.50 97 GLY A C 1
ATOM 778 O O . GLY A 1 97 ? 10.771 -5.965 -6.458 1.00 93.50 97 GLY A O 1
ATOM 779 N N . LEU A 1 98 ? 11.598 -8.041 -6.632 1.00 94.75 98 LEU A N 1
ATOM 780 C CA . LEU A 1 98 ? 12.316 -7.774 -7.882 1.00 94.75 98 LEU A CA 1
ATOM 781 C C . LEU A 1 98 ? 11.360 -7.772 -9.076 1.00 94.75 98 LEU A C 1
ATOM 783 O O . LEU A 1 98 ? 11.424 -6.859 -9.888 1.00 94.75 98 LEU A O 1
ATOM 787 N N . GLU A 1 99 ? 10.441 -8.739 -9.135 1.00 93.31 99 GLU A N 1
ATOM 788 C CA . GLU A 1 99 ? 9.409 -8.784 -10.183 1.00 93.31 99 GLU A CA 1
ATOM 789 C C . GLU A 1 99 ? 8.519 -7.540 -10.122 1.00 93.31 99 GLU A C 1
ATOM 791 O O . GLU A 1 99 ? 8.330 -6.885 -11.138 1.00 93.31 99 GLU A O 1
ATOM 796 N N . LEU A 1 100 ? 8.075 -7.133 -8.926 1.00 92.00 100 LEU A N 1
ATOM 797 C CA . LEU A 1 100 ? 7.289 -5.907 -8.754 1.00 92.00 100 LEU A CA 1
ATOM 798 C C . LEU A 1 100 ? 8.040 -4.658 -9.239 1.00 92.00 100 LEU A C 1
ATOM 800 O O . LEU A 1 100 ? 7.451 -3.775 -9.858 1.00 92.00 100 LEU A O 1
ATOM 804 N N . HIS A 1 101 ? 9.335 -4.555 -8.935 1.00 94.06 101 HIS A N 1
ATOM 805 C CA . HIS A 1 101 ? 10.149 -3.438 -9.403 1.00 94.06 101 HIS A CA 1
ATOM 806 C C . HIS A 1 101 ? 10.205 -3.394 -10.935 1.00 94.06 101 HIS A C 1
ATOM 808 O O . HIS A 1 101 ? 10.003 -2.331 -11.524 1.00 94.06 101 HIS A O 1
ATOM 814 N N . ASP A 1 102 ? 10.450 -4.540 -11.568 1.00 92.25 102 ASP A N 1
ATOM 815 C CA . ASP A 1 102 ? 10.548 -4.645 -13.022 1.00 92.25 102 ASP A CA 1
ATOM 816 C C . ASP A 1 102 ? 9.193 -4.342 -13.690 1.00 92.25 102 ASP A C 1
ATOM 818 O O . ASP A 1 102 ? 9.143 -3.535 -14.617 1.00 92.25 102 ASP A O 1
ATOM 822 N N . GLU A 1 103 ? 8.081 -4.841 -13.138 1.00 90.69 103 GLU A N 1
ATOM 823 C CA . GLU A 1 103 ? 6.716 -4.515 -13.585 1.00 90.69 103 GLU A CA 1
ATOM 824 C C . GLU A 1 103 ? 6.412 -3.009 -13.501 1.00 90.69 103 GLU A C 1
ATOM 826 O O . GLU A 1 103 ? 5.793 -2.439 -14.405 1.00 90.69 103 GLU A O 1
ATOM 831 N N . ILE A 1 104 ? 6.864 -2.323 -12.443 1.00 92.25 104 ILE A N 1
ATOM 832 C CA . ILE A 1 104 ? 6.703 -0.865 -12.322 1.00 92.25 104 ILE A CA 1
ATOM 833 C C . ILE A 1 104 ? 7.497 -0.146 -13.419 1.00 92.25 104 ILE A C 1
ATOM 835 O O . ILE A 1 104 ? 6.992 0.814 -14.007 1.00 92.25 104 ILE A O 1
ATOM 839 N N . LEU A 1 105 ? 8.721 -0.587 -13.724 1.00 92.44 105 LEU A N 1
ATOM 840 C CA . LEU A 1 105 ? 9.520 0.008 -14.797 1.00 92.44 105 LEU A CA 1
ATOM 841 C C . LEU A 1 105 ? 8.898 -0.226 -16.177 1.00 92.44 105 LEU A C 1
ATOM 843 O O . LEU A 1 105 ? 8.820 0.714 -16.973 1.00 92.44 105 LEU A O 1
ATOM 847 N N . ASP A 1 106 ? 8.399 -1.430 -16.438 1.00 89.25 106 ASP A N 1
ATOM 848 C CA . ASP A 1 106 ? 7.698 -1.749 -17.679 1.00 89.25 106 ASP A CA 1
ATOM 849 C C . ASP A 1 106 ? 6.419 -0.917 -17.817 1.00 89.25 106 ASP A C 1
ATOM 851 O O . ASP A 1 106 ? 6.164 -0.328 -18.873 1.00 89.25 106 ASP A O 1
ATOM 855 N N . CYS A 1 107 ? 5.668 -0.746 -16.723 1.00 89.56 107 CYS A N 1
ATOM 856 C CA . CYS A 1 107 ? 4.517 0.149 -16.671 1.00 89.56 107 CYS A CA 1
ATOM 857 C C . CYS A 1 107 ? 4.911 1.599 -17.001 1.00 89.56 107 CYS A C 1
ATOM 859 O O . CYS A 1 107 ? 4.272 2.221 -17.850 1.00 89.56 107 CYS A O 1
ATOM 861 N N . ARG A 1 108 ? 6.002 2.137 -16.432 1.00 91.06 108 ARG A N 1
ATOM 862 C CA . ARG A 1 108 ? 6.513 3.483 -16.777 1.00 91.06 108 ARG A CA 1
ATOM 863 C C . ARG A 1 108 ? 6.813 3.624 -18.266 1.00 91.06 108 ARG A C 1
ATOM 865 O O . ARG A 1 108 ? 6.435 4.627 -18.879 1.00 91.06 108 ARG A O 1
ATOM 872 N N . MET A 1 109 ? 7.477 2.633 -18.862 1.00 89.00 109 MET A N 1
ATOM 873 C CA . MET A 1 109 ? 7.743 2.642 -20.301 1.00 89.00 109 MET A CA 1
ATOM 874 C C . MET A 1 109 ? 6.436 2.643 -21.097 1.00 89.00 109 MET A C 1
ATOM 876 O O . MET A 1 109 ? 6.284 3.426 -22.039 1.00 89.00 109 MET A O 1
ATOM 880 N N . LEU A 1 110 ? 5.463 1.830 -20.686 1.00 88.06 110 LEU A N 1
ATOM 881 C CA . LEU A 1 110 ? 4.162 1.748 -21.336 1.00 88.06 110 LEU A CA 1
ATOM 882 C C . LEU A 1 110 ? 3.411 3.082 -21.277 1.00 88.06 110 LEU A C 1
ATOM 884 O O . LEU A 1 110 ? 2.973 3.580 -22.318 1.00 88.06 110 LEU A O 1
ATOM 888 N N . LEU A 1 111 ? 3.342 3.691 -20.091 1.00 88.56 111 LEU A N 1
ATOM 889 C CA . LEU A 1 111 ? 2.762 5.014 -19.856 1.00 88.56 111 LEU A CA 1
ATOM 890 C C . LEU A 1 111 ? 3.397 6.056 -20.782 1.00 88.56 111 LEU A C 1
ATOM 892 O O . LEU A 1 111 ? 2.681 6.768 -21.484 1.00 88.56 111 LEU A O 1
ATOM 896 N N . SER A 1 112 ? 4.734 6.084 -20.858 1.00 85.50 112 SER A N 1
ATOM 897 C CA . SER A 1 112 ? 5.473 7.039 -21.698 1.00 85.50 112 SER A CA 1
ATOM 898 C C . SER A 1 112 ? 5.160 6.920 -23.196 1.00 85.50 112 SER A C 1
ATOM 900 O O . SER A 1 112 ? 5.298 7.892 -23.937 1.00 85.50 112 SER A O 1
ATOM 902 N N . SER A 1 113 ? 4.726 5.738 -23.644 1.00 83.50 113 SER A N 1
ATOM 903 C CA . SER A 1 113 ? 4.418 5.461 -25.050 1.00 83.50 113 SER A CA 1
ATOM 904 C C . SER A 1 113 ? 2.941 5.643 -25.416 1.00 83.50 113 SER A C 1
ATOM 906 O O . SER A 1 113 ? 2.638 5.898 -26.583 1.00 83.50 113 SER A O 1
ATOM 908 N N . ARG A 1 114 ? 2.020 5.498 -24.450 1.00 79.94 114 ARG A N 1
ATOM 909 C CA . ARG A 1 114 ? 0.569 5.413 -24.706 1.00 79.94 114 ARG A CA 1
ATOM 910 C C . ARG A 1 114 ? -0.239 6.599 -24.182 1.00 79.94 114 ARG A C 1
ATOM 912 O O . ARG A 1 114 ? -1.318 6.852 -24.713 1.00 79.94 114 ARG A O 1
ATOM 919 N N . LEU A 1 115 ? 0.245 7.326 -23.176 1.00 76.75 115 LEU A N 1
ATOM 920 C CA . LEU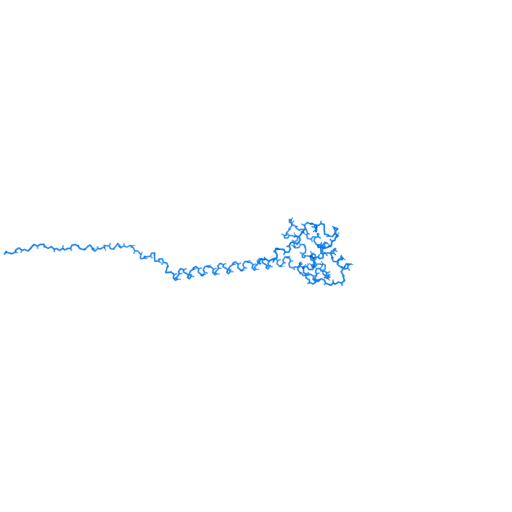 A 1 115 ? -0.493 8.441 -22.582 1.00 76.75 115 LEU A CA 1
ATOM 921 C C . LEU A 1 115 ? -0.012 9.796 -23.090 1.00 76.75 115 LEU A C 1
ATOM 923 O O . LEU A 1 115 ? 1.178 10.097 -23.111 1.00 76.75 115 LEU A O 1
ATOM 927 N N . GLN A 1 116 ? -0.981 10.627 -23.469 1.00 70.75 116 GLN A N 1
ATOM 928 C CA . GLN A 1 116 ? -0.762 12.046 -23.759 1.00 70.75 116 GLN A CA 1
ATOM 929 C C . GLN A 1 116 ? -0.892 12.907 -22.494 1.00 70.75 116 GLN A C 1
ATOM 931 O O . GLN A 1 116 ? -0.286 13.974 -22.425 1.00 70.75 116 GLN A O 1
ATOM 936 N N . ASP A 1 117 ? -1.635 12.418 -21.494 1.00 80.12 117 ASP A N 1
ATOM 937 C CA . ASP A 1 117 ? -1.929 13.115 -20.243 1.00 80.12 117 ASP A CA 1
ATOM 938 C C . ASP A 1 117 ? -1.226 12.470 -19.038 1.00 80.12 117 ASP A C 1
ATOM 940 O O . ASP A 1 117 ? -0.944 11.272 -19.008 1.00 80.12 117 ASP A O 1
ATOM 944 N N . ILE A 1 118 ? -0.953 13.291 -18.021 1.00 86.81 118 ILE A N 1
ATOM 945 C CA . ILE A 1 118 ? -0.309 12.877 -16.769 1.00 86.81 118 ILE A CA 1
ATOM 946 C C . ILE A 1 118 ? -1.343 12.221 -15.848 1.00 86.81 118 ILE A C 1
ATOM 948 O O . ILE A 1 118 ? -2.364 12.837 -15.537 1.00 86.81 118 ILE A O 1
ATOM 952 N N . ILE A 1 119 ? -1.032 11.023 -15.355 1.00 90.31 119 ILE A N 1
ATOM 953 C CA . ILE A 1 119 ? -1.780 10.330 -14.303 1.00 90.31 119 ILE A CA 1
ATOM 954 C C . ILE A 1 119 ? -1.521 11.022 -12.964 1.00 90.31 119 ILE A C 1
ATOM 956 O O . ILE A 1 119 ? -0.372 11.260 -12.592 1.00 90.31 119 ILE A O 1
ATOM 960 N N . LYS A 1 120 ? -2.588 11.345 -12.229 1.00 90.50 120 LYS A N 1
ATOM 961 C CA . LYS A 1 120 ? -2.526 12.112 -10.974 1.00 90.50 120 LYS A CA 1
ATOM 962 C C . LYS A 1 120 ? -3.053 11.349 -9.773 1.00 90.50 120 LYS A C 1
ATOM 964 O O . LYS A 1 120 ? -2.786 11.753 -8.643 1.00 90.50 120 LYS A O 1
ATOM 969 N N . THR A 1 121 ? -3.801 10.273 -9.993 1.00 92.25 121 THR A N 1
ATOM 970 C CA . THR A 1 121 ? -4.401 9.486 -8.914 1.00 92.25 121 THR A CA 1
ATOM 971 C C . THR A 1 121 ? -4.112 7.989 -9.061 1.00 92.25 121 THR A C 1
ATOM 973 O O . THR A 1 121 ? -3.973 7.498 -10.183 1.00 92.25 121 THR A O 1
ATOM 976 N N . PRO A 1 122 ? -4.058 7.231 -7.947 1.00 91.38 122 PRO A N 1
ATOM 977 C CA . PRO A 1 122 ? -3.962 5.771 -7.999 1.00 91.38 122 PRO A CA 1
ATOM 978 C C . PRO A 1 122 ? -5.094 5.115 -8.798 1.00 91.38 122 PRO A C 1
ATOM 980 O O . PRO A 1 122 ? -4.870 4.109 -9.461 1.00 91.38 122 PRO A O 1
ATOM 983 N N . GLU A 1 123 ? -6.300 5.689 -8.770 1.00 91.31 123 GLU A N 1
ATOM 984 C CA . GLU A 1 123 ? -7.444 5.177 -9.529 1.00 91.31 123 GLU A CA 1
ATOM 985 C C . GLU A 1 123 ? -7.221 5.282 -11.042 1.00 91.31 123 GLU A C 1
ATOM 987 O O . GLU A 1 123 ? -7.439 4.308 -11.756 1.00 91.31 123 GLU A O 1
ATOM 992 N N . GLU A 1 124 ? -6.729 6.423 -11.531 1.00 90.38 124 GLU A N 1
ATOM 993 C CA . GLU A 1 124 ? -6.369 6.596 -12.946 1.00 90.38 124 GLU A CA 1
ATOM 9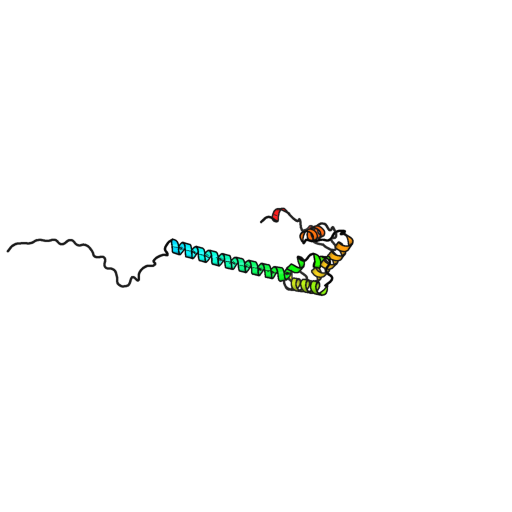94 C C . GLU A 1 124 ? -5.269 5.610 -13.374 1.00 90.38 124 GLU A C 1
ATOM 996 O O . GLU A 1 124 ? -5.347 5.042 -14.464 1.00 90.38 124 GLU A O 1
ATOM 1001 N N . LEU A 1 125 ? -4.276 5.353 -12.510 1.00 90.38 125 LEU A N 1
ATOM 1002 C CA . LEU A 1 125 ? -3.239 4.346 -12.769 1.00 90.38 125 LEU A CA 1
ATOM 1003 C C . LEU A 1 125 ? -3.828 2.936 -12.876 1.00 90.38 125 LEU A C 1
ATOM 1005 O O . LEU A 1 125 ? -3.502 2.198 -13.802 1.00 90.38 125 LEU A O 1
ATOM 1009 N N . LEU A 1 126 ? -4.723 2.567 -11.960 1.00 89.00 126 LEU A N 1
ATOM 1010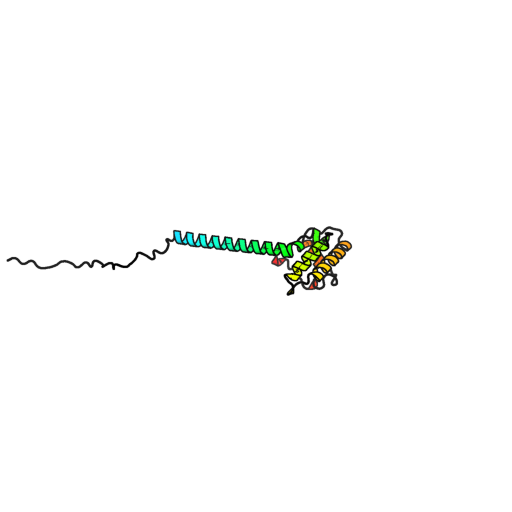 C CA . LEU A 1 126 ? -5.397 1.270 -11.998 1.00 89.00 126 LEU A CA 1
ATOM 1011 C C . LEU A 1 126 ? -6.284 1.128 -13.236 1.00 89.00 126 LEU A C 1
ATOM 1013 O O . LEU A 1 126 ? -6.259 0.081 -13.879 1.00 89.00 126 LEU A O 1
ATOM 1017 N N . GLN A 1 127 ? -7.028 2.173 -13.604 1.00 86.88 127 GLN A N 1
ATOM 1018 C CA . GLN A 1 127 ? -7.825 2.181 -14.831 1.00 86.88 127 GLN A CA 1
ATOM 1019 C C . GLN A 1 127 ? -6.940 1.981 -16.061 1.00 86.88 127 GLN A C 1
ATOM 1021 O O . GLN A 1 127 ? -7.287 1.176 -16.923 1.00 86.88 127 GLN A O 1
ATOM 1026 N N . PHE A 1 128 ? -5.776 2.637 -16.117 1.00 87.50 128 PHE A N 1
ATOM 1027 C CA . PHE A 1 128 ? -4.802 2.420 -17.183 1.00 87.50 128 PHE A CA 1
ATOM 1028 C C . PHE A 1 128 ? -4.349 0.956 -17.246 1.00 87.50 128 PHE A C 1
ATOM 1030 O O . PHE A 1 128 ? -4.452 0.347 -18.309 1.00 87.50 128 PHE A O 1
ATOM 1037 N N . ILE A 1 129 ? -3.920 0.381 -16.118 1.00 86.38 129 ILE A N 1
ATOM 1038 C CA . ILE A 1 129 ? -3.455 -1.013 -16.026 1.00 86.38 129 ILE A CA 1
ATOM 1039 C C . ILE A 1 129 ? -4.542 -1.990 -16.489 1.00 86.38 129 ILE A C 1
ATOM 1041 O O . ILE A 1 129 ? -4.278 -2.858 -17.315 1.00 86.38 129 ILE A O 1
ATOM 1045 N N . VAL A 1 130 ? -5.774 -1.829 -15.999 1.00 83.44 130 VAL A N 1
ATOM 1046 C CA . VAL A 1 130 ? -6.908 -2.703 -16.346 1.00 83.44 130 VAL A CA 1
ATOM 1047 C C . VAL A 1 130 ? -7.318 -2.542 -17.811 1.00 83.44 130 VAL A C 1
ATOM 1049 O O . VAL A 1 130 ? -7.698 -3.518 -18.448 1.00 83.44 130 VAL A O 1
ATOM 1052 N N . SER A 1 131 ? -7.237 -1.327 -18.358 1.00 81.56 131 SER A N 1
ATOM 1053 C CA . SER A 1 131 ? -7.521 -1.060 -19.776 1.00 81.56 131 SER A CA 1
ATOM 1054 C C . SER A 1 131 ? -6.391 -1.475 -20.721 1.00 81.56 131 SER A C 1
ATOM 1056 O O . SER A 1 131 ? -6.554 -1.414 -21.939 1.00 81.56 131 SER A O 1
ATOM 1058 N N . SER A 1 132 ? -5.227 -1.844 -20.181 1.00 76.31 132 SER A N 1
ATOM 1059 C CA . SER A 1 132 ? -4.089 -2.261 -20.981 1.00 76.31 132 SER A CA 1
ATOM 1060 C C . SER A 1 132 ? -4.274 -3.711 -21.416 1.00 76.31 132 SER A C 1
ATOM 1062 O O . SER A 1 132 ? -4.137 -4.629 -20.613 1.00 76.31 132 SER A O 1
ATOM 1064 N N . ASP A 1 133 ? -4.478 -3.922 -22.717 1.00 69.12 133 ASP A N 1
ATOM 1065 C CA . ASP A 1 133 ? -4.498 -5.256 -23.345 1.00 69.12 133 ASP A CA 1
ATOM 1066 C C . ASP A 1 133 ? -3.096 -5.916 -23.408 1.00 69.12 133 ASP A C 1
ATOM 1068 O O . ASP A 1 133 ? -2.876 -6.883 -24.139 1.00 69.12 133 ASP A O 1
ATOM 1072 N N . ASP A 1 134 ? -2.105 -5.365 -22.700 1.00 75.69 134 ASP A N 1
ATOM 1073 C CA . ASP A 1 134 ? -0.723 -5.839 -22.722 1.00 75.69 134 ASP A CA 1
ATOM 1074 C C . ASP A 1 134 ? -0.476 -6.905 -21.648 1.00 75.69 134 ASP A C 1
ATOM 1076 O O . ASP A 1 134 ? 0.046 -6.625 -20.567 1.00 75.69 134 ASP A O 1
ATOM 1080 N N . GLU A 1 135 ? -0.849 -8.148 -21.962 1.00 73.88 135 GLU A N 1
ATOM 1081 C CA . GLU A 1 135 ? -0.640 -9.319 -21.093 1.00 73.88 135 GLU A CA 1
ATOM 1082 C C . GLU A 1 135 ? 0.844 -9.580 -20.778 1.00 73.88 135 GLU A C 1
ATOM 1084 O O . GLU A 1 135 ? 1.149 -10.301 -19.830 1.00 73.88 135 GLU A O 1
ATOM 1089 N N . SER A 1 136 ? 1.777 -9.002 -21.548 1.00 72.31 136 SER A N 1
ATOM 1090 C CA . SER A 1 136 ? 3.211 -9.139 -21.273 1.00 72.31 136 SER A CA 1
ATOM 1091 C C . SER A 1 136 ? 3.670 -8.293 -20.086 1.00 72.31 136 SER A C 1
ATOM 1093 O O . SER A 1 136 ? 4.612 -8.683 -19.402 1.00 72.31 136 SER A O 1
ATOM 1095 N N . VAL A 1 137 ? 2.976 -7.181 -19.820 1.00 71.81 137 VAL A N 1
ATOM 1096 C CA . VAL A 1 137 ? 3.235 -6.285 -18.682 1.00 71.81 137 VAL A CA 1
ATOM 1097 C C . VAL A 1 137 ? 2.276 -6.584 -17.526 1.00 71.81 137 VAL A C 1
ATOM 1099 O O . VAL A 1 137 ? 2.659 -6.497 -16.365 1.00 71.81 137 VAL A O 1
ATOM 1102 N N . PHE A 1 138 ? 1.030 -6.971 -17.826 1.00 77.56 138 PHE A N 1
ATOM 1103 C CA . PHE A 1 138 ? -0.000 -7.253 -16.821 1.00 77.56 138 PHE A CA 1
ATOM 1104 C C . PHE A 1 138 ? -0.652 -8.627 -17.041 1.00 77.56 138 PHE A C 1
ATOM 1106 O O . PHE A 1 138 ? -1.825 -8.709 -17.409 1.00 77.56 138 PHE A O 1
ATOM 1113 N N . PRO A 1 139 ? 0.065 -9.732 -16.780 1.00 6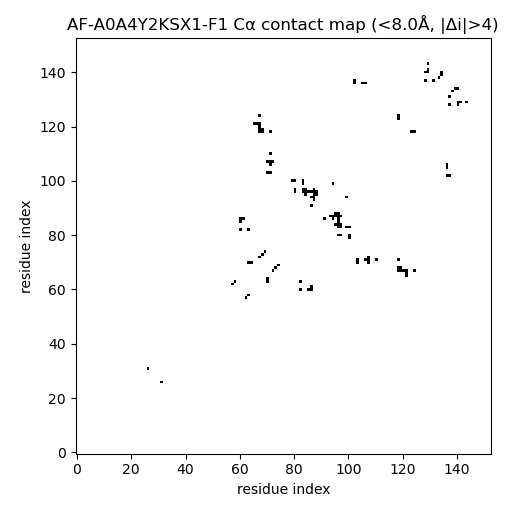5.44 139 PRO A N 1
ATOM 1114 C CA . PRO A 1 139 ? -0.393 -11.085 -17.114 1.00 65.44 139 PRO A CA 1
ATOM 1115 C C . PRO A 1 139 ? -1.653 -11.537 -16.357 1.00 65.44 139 PRO A C 1
ATOM 1117 O O . PRO A 1 139 ? -2.305 -12.496 -16.761 1.00 65.44 139 PRO A O 1
ATOM 1120 N N . ASN A 1 140 ? -2.015 -10.854 -15.265 1.00 64.75 140 ASN A N 1
ATOM 1121 C CA . ASN A 1 140 ? -3.156 -11.202 -14.414 1.00 64.75 140 ASN A CA 1
ATOM 1122 C C . ASN A 1 140 ? -4.339 -10.217 -14.517 1.00 64.75 140 ASN A C 1
ATOM 1124 O O . ASN A 1 140 ? -5.308 -10.360 -13.763 1.00 64.75 140 ASN A O 1
ATOM 1128 N N . SER A 1 141 ? -4.296 -9.221 -15.413 1.00 60.84 141 SER A N 1
ATOM 1129 C CA . SER A 1 141 ? -5.303 -8.144 -15.487 1.00 60.84 141 SER A CA 1
ATOM 1130 C C . SER A 1 141 ? -6.714 -8.646 -15.827 1.00 60.84 141 SER A C 1
ATOM 1132 O O . SER A 1 141 ? -7.695 -8.143 -15.279 1.00 60.84 141 SER A O 1
ATOM 1134 N N . THR A 1 142 ? -6.841 -9.715 -16.620 1.00 55.59 142 THR A N 1
ATOM 1135 C CA . THR A 1 142 ? -8.130 -10.326 -17.008 1.00 55.59 142 THR A CA 1
ATOM 1136 C C . THR A 1 142 ? -8.871 -11.026 -15.864 1.00 55.59 142 THR A C 1
ATOM 1138 O O . THR A 1 142 ? -10.028 -11.417 -16.021 1.00 55.59 142 THR A O 1
ATOM 1141 N N . THR A 1 143 ? -8.225 -11.206 -14.709 1.00 54.12 143 THR A N 1
ATOM 1142 C CA . THR A 1 143 ? -8.806 -11.868 -13.527 1.00 54.12 143 THR A CA 1
ATOM 1143 C C . THR A 1 143 ? -9.512 -10.895 -12.577 1.00 54.12 143 THR A C 1
ATOM 1145 O O . THR A 1 143 ? -10.224 -11.336 -11.674 1.00 54.12 143 THR A O 1
ATOM 1148 N N . TYR A 1 144 ? -9.349 -9.582 -12.776 1.00 52.47 144 TYR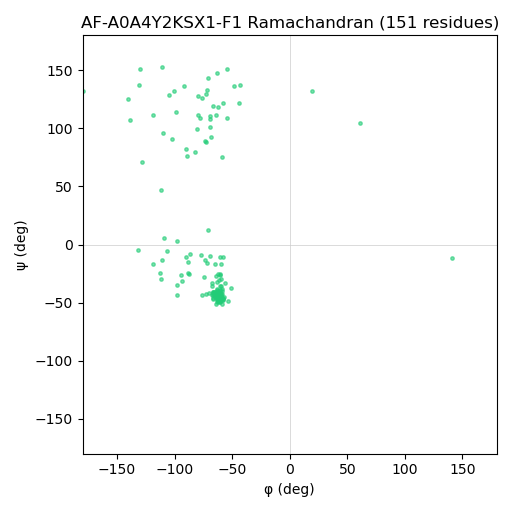 A N 1
ATOM 1149 C CA . TYR A 1 144 ? -9.898 -8.542 -11.906 1.00 52.47 144 TYR A CA 1
ATOM 1150 C C . TYR A 1 144 ? -11.023 -7.776 -12.612 1.00 52.47 144 TYR A C 1
ATOM 1152 O O . TYR A 1 144 ? -10.790 -6.805 -13.325 1.00 52.47 144 TYR A O 1
ATOM 1160 N N . THR A 1 145 ? -12.278 -8.164 -12.383 1.00 46.78 145 THR A N 1
ATOM 1161 C CA . THR A 1 145 ? -13.411 -7.273 -12.670 1.00 46.78 145 THR A CA 1
ATOM 1162 C C . THR A 1 145 ? -13.511 -6.247 -11.545 1.00 46.78 145 THR A C 1
ATOM 1164 O O . THR A 1 145 ? -13.880 -6.604 -10.424 1.00 46.78 145 THR A O 1
ATOM 1167 N N . PHE A 1 146 ? -13.171 -4.985 -11.821 1.00 50.41 146 PHE A N 1
ATOM 1168 C CA . PHE A 1 146 ? -13.363 -3.881 -10.878 1.00 50.41 146 PHE A CA 1
ATOM 1169 C C . PHE A 1 146 ? -14.871 -3.634 -10.705 1.00 50.41 146 PHE A C 1
ATOM 1171 O O . PHE A 1 146 ? -15.512 -2.941 -11.493 1.00 50.41 146 PHE A O 1
ATOM 1178 N N . ASP A 1 147 ? -15.471 -4.276 -9.704 1.00 51.03 147 ASP A N 1
ATOM 1179 C CA . ASP A 1 147 ? -16.872 -4.060 -9.364 1.00 51.03 147 ASP A CA 1
ATOM 1180 C C . ASP A 1 147 ? -16.999 -2.787 -8.517 1.00 51.03 147 ASP A C 1
ATOM 1182 O O . ASP A 1 147 ? -16.761 -2.784 -7.305 1.00 51.03 147 ASP A O 1
ATOM 1186 N N . HIS A 1 148 ? -17.388 -1.691 -9.172 1.00 54.28 148 HIS A N 1
ATOM 1187 C CA . HIS A 1 148 ? -17.642 -0.396 -8.539 1.00 54.28 148 HIS A CA 1
ATOM 1188 C C . HIS A 1 148 ? -18.719 -0.438 -7.436 1.00 54.28 148 HIS A C 1
ATOM 1190 O O . HIS A 1 148 ? -18.862 0.536 -6.697 1.00 54.28 148 HIS A O 1
ATOM 1196 N N . SER A 1 149 ? -19.474 -1.532 -7.285 1.00 52.72 149 SER A N 1
ATOM 1197 C CA . SER A 1 149 ? -20.514 -1.642 -6.257 1.00 52.72 149 SER A CA 1
ATOM 1198 C C . SER A 1 149 ? -19.987 -1.825 -4.825 1.00 52.72 149 SER A C 1
ATOM 1200 O O . SER A 1 149 ? -20.744 -1.605 -3.882 1.00 52.72 149 SER A O 1
ATOM 1202 N N . ASN A 1 150 ? -18.699 -2.141 -4.632 1.00 43.22 150 ASN A N 1
ATOM 1203 C CA . ASN A 1 150 ? -18.128 -2.431 -3.306 1.00 43.22 150 ASN A CA 1
ATOM 1204 C C . ASN A 1 150 ? -17.397 -1.254 -2.627 1.00 43.22 150 ASN A C 1
ATOM 1206 O O . ASN A 1 150 ? -16.848 -1.426 -1.541 1.00 43.22 150 ASN A O 1
ATOM 1210 N N . ILE A 1 151 ? -17.377 -0.057 -3.230 1.00 47.47 151 ILE A N 1
ATOM 1211 C CA . ILE A 1 151 ? -16.597 1.092 -2.713 1.00 47.47 151 ILE A CA 1
ATOM 1212 C C . ILE A 1 151 ? -17.372 1.925 -1.669 1.00 47.47 151 ILE A C 1
ATOM 1214 O O . ILE A 1 151 ? -16.795 2.764 -0.983 1.00 47.47 151 ILE A O 1
ATOM 1218 N N . TYR A 1 152 ? -18.661 1.653 -1.455 1.00 37.19 152 TYR A N 1
ATOM 1219 C CA . TYR A 1 152 ? -19.432 2.280 -0.379 1.00 37.19 152 TYR A CA 1
ATOM 1220 C C . TYR A 1 152 ? -19.609 1.312 0.801 1.00 37.19 152 TYR A C 1
ATOM 1222 O O . TYR A 1 152 ? -20.573 0.549 0.842 1.00 37.19 152 TYR A O 1
ATOM 1230 N N . CYS A 1 153 ? -18.678 1.363 1.758 1.00 41.16 153 CYS A N 1
ATOM 1231 C CA . CYS A 1 153 ? -18.893 0.933 3.146 1.00 41.16 153 CYS A CA 1
ATOM 1232 C C . CYS A 1 153 ? -18.928 2.160 4.060 1.00 41.16 153 CYS A C 1
ATOM 1234 O O . CYS A 1 153 ? -17.985 2.979 3.968 1.00 41.16 153 CYS A O 1
#